Protein AF-A0A9D7TSY5-F1 (afdb_monomer)

Solvent-accessible surface area (backbone atoms only — not comparable to full-atom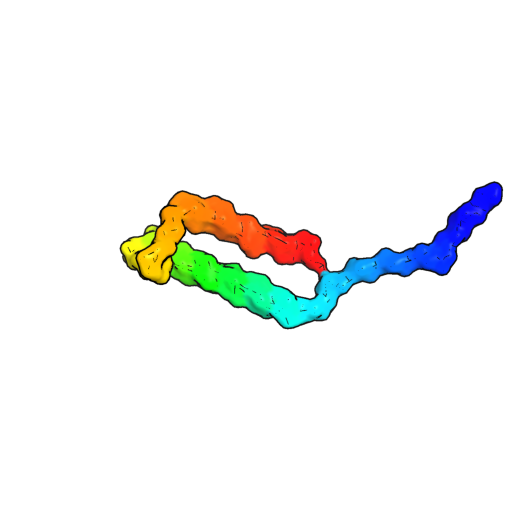 values): 4319 Å² total; per-residue (Å²): 134,84,85,74,82,88,75,84,88,79,90,74,80,77,60,64,67,57,53,52,51,54,52,52,53,44,51,52,54,52,50,39,43,49,37,37,67,73,66,67,38,78,46,75,94,74,54,74,54,68,68,53,52,66,64,48,50,56,55,64,67,51,55,66,81,81,95

Secondary structure (DSSP, 8-state):
---------------HHHHHHHHHHHHHHHHHHIIIIIS---SSSSPPPHHHHHHHHHHHHHGGGG-

Radius of gyration: 19.43 Å; Cα contacts (8 Å, |Δi|>4): 27; chains: 1; bounding box: 43×23×59 Å

Foldseek 3Di:
DDPDPPDDDDDDDPPVVVVVVLVVVLVLLVVQLCQCVVVVHADDPDRDDNVVSVVCNVVSVCVVVVD

Sequence (67 aa):
MINDILFTEKQRFNQWWAWAIVIGINLIFLFGLVKQVFLGAQFGNNPLSNIGIILFLPVFYYLPFYF

pLDDT: mean 86.8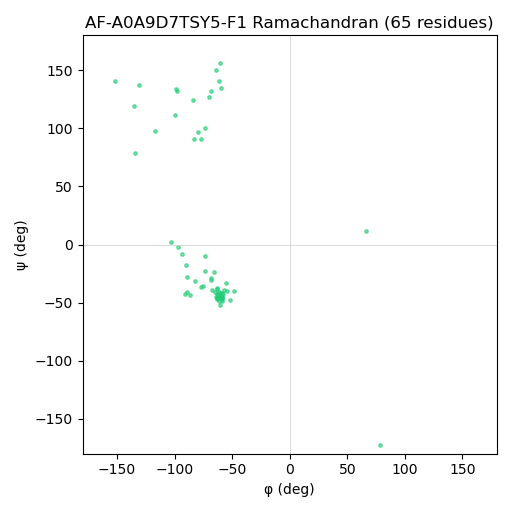4, std 6.96, range [48.12, 94.31]

Structure (mmCIF, N/CA/C/O backbone):
data_AF-A0A9D7TSY5-F1
#
_entry.id   AF-A0A9D7TSY5-F1
#
loop_
_atom_site.group_PDB
_atom_site.id
_atom_site.type_symbol
_atom_site.label_atom_id
_atom_site.label_alt_id
_atom_site.label_comp_id
_atom_site.label_asym_id
_atom_site.label_entity_id
_atom_site.label_seq_id
_atom_site.pdbx_PDB_ins_code
_atom_site.Cartn_x
_atom_site.Cartn_y
_atom_site.Cartn_z
_atom_site.occupancy
_atom_site.B_iso_or_equiv
_atom_site.auth_seq_id
_atom_site.auth_comp_id
_atom_site.auth_asym_id
_atom_site.auth_atom_id
_atom_site.pdbx_PDB_model_num
ATOM 1 N N . MET A 1 1 ? 28.530 10.623 -38.498 1.00 48.12 1 MET A N 1
ATOM 2 C CA . MET A 1 1 ? 28.756 9.271 -37.950 1.00 48.12 1 MET A CA 1
ATOM 3 C C . MET A 1 1 ? 27.483 8.845 -37.251 1.00 48.12 1 MET A C 1
ATOM 5 O O . MET A 1 1 ? 26.951 9.640 -36.486 1.00 48.12 1 MET A O 1
ATOM 9 N N . ILE A 1 2 ? 26.952 7.678 -37.604 1.00 64.81 2 ILE A N 1
ATOM 10 C CA . ILE A 1 2 ? 25.741 7.114 -37.000 1.00 64.81 2 ILE A CA 1
ATOM 11 C C . ILE A 1 2 ? 26.198 6.404 -35.725 1.00 64.81 2 ILE A C 1
ATOM 13 O O . ILE A 1 2 ? 27.124 5.602 -35.772 1.00 64.81 2 ILE A O 1
ATOM 17 N N . ASN A 1 3 ? 25.621 6.770 -34.583 1.00 74.06 3 ASN A N 1
ATOM 18 C CA . ASN A 1 3 ? 25.890 6.086 -33.324 1.00 74.06 3 ASN A CA 1
ATOM 19 C C . ASN A 1 3 ? 25.052 4.806 -33.302 1.00 74.06 3 ASN A C 1
ATOM 21 O O . ASN A 1 3 ? 23.864 4.858 -32.982 1.00 74.06 3 ASN A O 1
ATOM 25 N N . ASP A 1 4 ? 25.655 3.679 -33.666 1.00 80.25 4 ASP A N 1
ATOM 26 C CA . ASP A 1 4 ? 25.007 2.379 -33.533 1.00 80.25 4 ASP A CA 1
ATOM 27 C C . ASP A 1 4 ? 24.896 2.020 -32.047 1.00 80.25 4 ASP A C 1
ATOM 29 O O . ASP A 1 4 ? 25.870 2.064 -31.290 1.00 80.25 4 ASP A O 1
ATOM 33 N N . ILE A 1 5 ? 23.682 1.694 -31.602 1.00 81.88 5 ILE A N 1
ATOM 34 C CA . ILE A 1 5 ? 23.433 1.271 -30.223 1.00 81.88 5 ILE A CA 1
ATOM 35 C C . ILE A 1 5 ? 23.987 -0.150 -30.070 1.00 81.88 5 ILE A C 1
ATOM 37 O O . ILE A 1 5 ? 23.356 -1.120 -30.481 1.00 81.88 5 ILE A O 1
ATOM 41 N N . LEU A 1 6 ? 25.178 -0.268 -29.478 1.00 89.00 6 LEU A N 1
ATOM 42 C CA . LEU A 1 6 ? 25.882 -1.544 -29.285 1.00 89.00 6 LEU A CA 1
ATOM 43 C C . LEU A 1 6 ? 25.271 -2.419 -28.177 1.00 89.00 6 LEU A C 1
ATOM 45 O O . LEU A 1 6 ? 25.473 -3.630 -28.165 1.00 89.00 6 LEU A O 1
ATOM 49 N N . PHE A 1 7 ? 24.536 -1.818 -27.239 1.00 88.25 7 PHE A N 1
ATOM 50 C CA . PHE A 1 7 ? 23.905 -2.526 -26.130 1.00 88.25 7 PHE A CA 1
ATOM 51 C C . PHE A 1 7 ? 22.644 -1.799 -25.654 1.00 88.25 7 PHE A C 1
ATOM 53 O O . PHE A 1 7 ? 22.614 -0.571 -25.570 1.00 88.25 7 PHE A O 1
ATOM 60 N N . THR A 1 8 ? 21.609 -2.568 -25.315 1.00 88.62 8 THR A N 1
ATOM 61 C CA . THR A 1 8 ? 20.389 -2.076 -24.672 1.00 88.62 8 THR A CA 1
ATOM 62 C C . THR A 1 8 ? 20.010 -3.021 -23.539 1.00 88.62 8 THR A C 1
ATOM 64 O O . THR A 1 8 ? 19.778 -4.210 -23.754 1.00 88.62 8 THR A O 1
ATOM 67 N N . GLU A 1 9 ? 19.969 -2.499 -22.314 1.00 87.19 9 GLU A N 1
ATOM 68 C CA . GLU A 1 9 ? 19.456 -3.232 -21.162 1.00 87.19 9 GLU A CA 1
ATOM 69 C C . GLU A 1 9 ? 18.008 -2.832 -20.895 1.00 87.19 9 GLU A C 1
ATOM 71 O O . GLU A 1 9 ? 17.667 -1.650 -20.834 1.00 87.19 9 GLU A O 1
ATOM 76 N N . LYS A 1 10 ? 17.147 -3.836 -20.711 1.00 86.31 10 LYS A N 1
ATOM 77 C CA . LYS A 1 10 ? 15.769 -3.654 -20.261 1.00 86.31 10 LYS A CA 1
ATOM 78 C C . LYS A 1 10 ? 15.600 -4.350 -18.921 1.00 86.31 10 LYS A C 1
ATOM 80 O O . LYS A 1 10 ? 15.370 -5.559 -18.870 1.00 86.31 10 LYS A O 1
ATOM 85 N N . GLN A 1 11 ? 15.693 -3.576 -17.850 1.00 84.25 11 GLN A N 1
ATOM 86 C CA . GLN A 1 11 ? 15.485 -4.072 -16.497 1.00 84.25 11 GLN A CA 1
ATOM 87 C C . GLN A 1 11 ? 14.008 -4.443 -16.305 1.00 84.25 11 GLN A C 1
ATOM 89 O O . GLN A 1 11 ? 13.109 -3.704 -16.708 1.00 84.25 11 GLN A O 1
ATOM 94 N N . ARG A 1 12 ? 13.755 -5.631 -15.751 1.00 83.44 12 ARG A N 1
ATOM 95 C CA . ARG A 1 12 ? 12.410 -6.140 -15.452 1.00 83.44 12 ARG A CA 1
ATOM 96 C C . ARG A 1 12 ? 12.380 -6.662 -14.025 1.00 83.44 12 ARG A C 1
ATOM 98 O O . ARG A 1 12 ? 13.305 -7.363 -13.610 1.00 83.44 12 ARG A O 1
ATOM 105 N N . PHE A 1 13 ? 11.316 -6.347 -13.299 1.00 84.50 13 PHE A N 1
ATOM 106 C CA . PHE A 1 13 ? 11.116 -6.816 -11.936 1.00 84.50 13 PHE A CA 1
ATOM 107 C C . PHE A 1 13 ? 10.506 -8.229 -11.947 1.00 84.50 13 PHE A C 1
ATOM 109 O O . PHE A 1 13 ? 9.295 -8.410 -12.019 1.00 84.50 13 PHE A O 1
ATOM 116 N N . ASN A 1 14 ? 11.361 -9.256 -11.932 1.00 87.38 14 ASN A N 1
ATOM 117 C CA . ASN A 1 14 ? 10.956 -10.665 -12.085 1.00 87.38 14 ASN A CA 1
ATOM 118 C C . ASN A 1 14 ? 10.938 -11.450 -10.755 1.00 87.38 14 ASN A C 1
ATOM 120 O O . ASN A 1 14 ? 10.704 -12.660 -10.739 1.00 87.38 14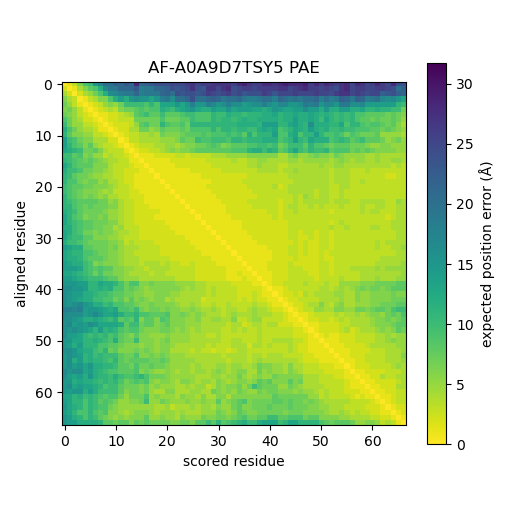 ASN A O 1
ATOM 124 N N . GLN A 1 15 ? 11.225 -10.799 -9.628 1.00 91.44 15 GLN A N 1
ATOM 125 C CA . GLN A 1 15 ? 11.326 -11.430 -8.314 1.00 91.44 15 GLN A CA 1
ATOM 126 C C . GLN A 1 15 ? 9.929 -11.713 -7.736 1.00 91.44 15 GLN A C 1
ATOM 128 O O . GLN A 1 15 ? 9.357 -10.891 -7.025 1.00 91.44 15 GLN A O 1
ATOM 133 N N . TRP A 1 16 ? 9.379 -12.903 -7.996 1.00 91.56 16 TRP A N 1
ATOM 134 C CA . TRP A 1 16 ? 8.057 -13.315 -7.488 1.00 91.56 16 TRP A CA 1
ATOM 135 C C . TRP A 1 16 ? 7.925 -13.211 -5.955 1.00 91.56 16 TRP A C 1
ATOM 137 O O . TRP A 1 16 ? 6.859 -12.886 -5.438 1.00 91.56 16 TRP A O 1
ATOM 147 N N . TRP A 1 17 ? 9.012 -13.448 -5.214 1.00 94.31 17 TRP A N 1
ATOM 148 C CA . TRP A 1 17 ? 9.016 -13.367 -3.752 1.00 94.31 17 TRP A CA 1
ATOM 149 C C . TRP A 1 17 ? 8.839 -11.927 -3.257 1.00 94.31 17 TRP A C 1
ATOM 151 O O . TRP A 1 17 ? 8.237 -11.708 -2.209 1.00 94.31 17 TRP A O 1
ATOM 161 N N . ALA A 1 18 ? 9.303 -10.936 -4.023 1.00 91.12 18 ALA A N 1
ATOM 162 C CA . ALA A 1 18 ? 9.092 -9.534 -3.693 1.00 91.12 18 ALA A CA 1
ATOM 163 C C . ALA A 1 18 ? 7.605 -9.172 -3.820 1.00 91.12 18 ALA A C 1
ATOM 165 O O . ALA A 1 18 ? 7.058 -8.517 -2.935 1.00 91.12 18 ALA A O 1
ATOM 166 N N . TRP A 1 19 ? 6.917 -9.696 -4.840 1.00 90.19 19 TRP A N 1
ATOM 167 C CA . TRP A 1 19 ? 5.461 -9.572 -4.965 1.00 90.19 19 TRP A CA 1
ATOM 168 C C . TRP A 1 19 ? 4.717 -10.219 -3.794 1.00 90.19 19 TRP A C 1
ATOM 170 O O . TRP A 1 19 ? 3.775 -9.627 -3.270 1.00 90.19 19 TRP A O 1
ATOM 180 N N . ALA A 1 20 ? 5.164 -11.388 -3.326 1.00 93.12 20 ALA A N 1
ATOM 181 C CA . ALA A 1 20 ? 4.580 -12.028 -2.147 1.00 93.12 20 ALA A CA 1
ATOM 182 C C . ALA A 1 20 ? 4.708 -11.149 -0.886 1.00 93.12 20 ALA A C 1
ATOM 184 O O . ALA A 1 20 ? 3.740 -11.009 -0.138 1.00 93.12 20 ALA A O 1
ATOM 185 N N . ILE A 1 21 ? 5.864 -10.505 -0.677 1.00 92.31 21 ILE A N 1
ATOM 186 C CA . ILE A 1 21 ? 6.076 -9.557 0.432 1.00 92.31 21 ILE A CA 1
ATOM 187 C C . ILE A 1 21 ? 5.148 -8.346 0.299 1.00 92.31 21 ILE A C 1
ATOM 189 O O . ILE A 1 21 ? 4.485 -7.970 1.266 1.00 92.31 21 ILE A O 1
ATOM 193 N N . VAL A 1 22 ? 5.067 -7.756 -0.895 1.00 89.94 22 VAL A N 1
ATOM 194 C CA . VAL A 1 22 ? 4.209 -6.596 -1.171 1.00 89.94 22 VAL A CA 1
ATOM 195 C C . VAL A 1 22 ? 2.739 -6.916 -0.886 1.00 89.94 22 VAL A C 1
ATOM 197 O O . VAL A 1 22 ? 2.060 -6.139 -0.210 1.00 89.94 22 VAL A O 1
ATOM 200 N N . ILE A 1 23 ? 2.252 -8.074 -1.337 1.00 90.88 23 ILE A N 1
ATOM 201 C CA . ILE A 1 23 ? 0.886 -8.538 -1.063 1.00 90.88 23 ILE A CA 1
ATOM 202 C C . ILE A 1 23 ? 0.687 -8.768 0.440 1.00 90.88 23 ILE A C 1
ATOM 204 O O . ILE A 1 23 ? -0.304 -8.305 1.002 1.00 90.88 23 ILE A O 1
ATOM 208 N N . GLY A 1 24 ? 1.636 -9.426 1.113 1.00 93.69 24 GLY A N 1
ATOM 209 C CA . GLY A 1 24 ? 1.564 -9.683 2.552 1.00 93.69 24 GLY A CA 1
ATOM 210 C C . GLY A 1 24 ? 1.458 -8.401 3.382 1.00 93.69 24 GLY A C 1
ATOM 211 O O . GLY A 1 24 ? 0.595 -8.299 4.254 1.00 93.69 24 GLY A O 1
ATOM 212 N N . ILE A 1 25 ? 2.274 -7.391 3.071 1.00 90.94 25 ILE A N 1
ATOM 213 C CA . ILE A 1 25 ? 2.220 -6.079 3.732 1.00 90.94 25 ILE A CA 1
ATOM 214 C C . ILE A 1 25 ? 0.858 -5.411 3.497 1.00 90.94 25 ILE A C 1
ATOM 216 O O . ILE A 1 25 ? 0.239 -4.933 4.448 1.00 90.94 25 ILE A O 1
ATOM 220 N N . ASN A 1 26 ? 0.351 -5.428 2.261 1.00 89.75 26 ASN A N 1
ATOM 221 C CA . ASN A 1 26 ? -0.963 -4.867 1.934 1.00 89.75 26 ASN A CA 1
ATOM 222 C C . ASN A 1 26 ? -2.100 -5.527 2.731 1.00 89.75 26 ASN A C 1
ATOM 224 O O . ASN A 1 26 ? -2.971 -4.831 3.257 1.00 89.75 26 ASN A O 1
ATOM 228 N N . LEU A 1 27 ? -2.070 -6.854 2.886 1.00 92.19 27 LEU A N 1
ATOM 229 C CA . LEU A 1 27 ? -3.059 -7.582 3.685 1.00 92.19 27 LEU A CA 1
ATOM 230 C C . LEU A 1 27 ? -3.017 -7.186 5.167 1.00 92.19 27 LEU A C 1
ATOM 232 O O . LEU A 1 27 ? -4.072 -7.052 5.788 1.00 92.19 27 LEU A O 1
ATOM 236 N N . ILE A 1 28 ? -1.828 -6.947 5.729 1.00 90.31 28 ILE A N 1
ATOM 237 C CA . ILE A 1 28 ? -1.675 -6.475 7.114 1.00 90.31 28 ILE A CA 1
ATOM 238 C C . ILE A 1 28 ? -2.328 -5.097 7.293 1.00 90.31 28 ILE A C 1
ATOM 240 O O . ILE A 1 28 ? -3.082 -4.898 8.248 1.00 90.31 28 ILE A O 1
ATOM 244 N N . PHE A 1 29 ? -2.092 -4.159 6.371 1.00 87.25 29 PHE A N 1
ATOM 245 C CA . PHE A 1 29 ? -2.712 -2.829 6.427 1.00 87.25 29 PHE A CA 1
ATOM 246 C C . PHE A 1 29 ? -4.231 -2.885 6.257 1.00 87.25 29 PHE A C 1
ATOM 248 O O . PHE A 1 29 ? -4.954 -2.204 6.988 1.00 87.25 29 PHE A O 1
ATOM 255 N N . LEU A 1 30 ? -4.727 -3.726 5.346 1.00 90.38 30 LEU A N 1
ATOM 256 C CA . LEU A 1 30 ? -6.162 -3.922 5.153 1.00 90.38 30 LEU A CA 1
ATOM 257 C C . LEU A 1 30 ? -6.821 -4.512 6.407 1.00 90.38 30 LEU A C 1
ATOM 259 O O . LEU A 1 30 ? -7.878 -4.048 6.834 1.00 90.38 30 LEU A O 1
ATOM 263 N N . PHE A 1 31 ? -6.175 -5.489 7.043 1.00 91.19 31 PHE A N 1
ATOM 264 C CA . PHE A 1 31 ? -6.646 -6.045 8.308 1.00 91.19 31 PHE A CA 1
ATOM 265 C C . PHE A 1 31 ? -6.668 -4.989 9.422 1.00 91.19 31 PHE A C 1
ATOM 267 O O . PHE A 1 31 ? -7.660 -4.881 10.146 1.00 91.19 31 PHE A O 1
ATOM 274 N N . GLY A 1 32 ? -5.618 -4.169 9.526 1.00 90.00 32 GLY A N 1
ATOM 275 C CA . GLY A 1 32 ? -5.560 -3.043 10.460 1.00 90.00 32 GLY A CA 1
ATOM 276 C 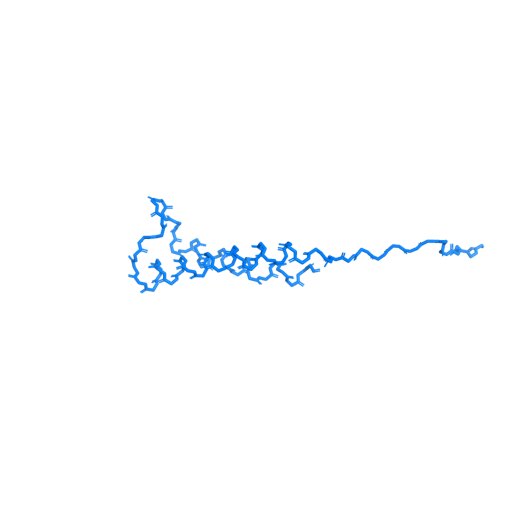C . GLY A 1 32 ? -6.696 -2.039 10.246 1.00 90.00 32 GLY A C 1
ATOM 277 O O . GLY A 1 32 ? -7.332 -1.631 11.215 1.00 90.00 32 GLY A O 1
ATOM 278 N N . LEU A 1 33 ? -7.021 -1.705 8.993 1.00 91.69 33 LEU A N 1
ATOM 279 C CA . LEU A 1 33 ? -8.156 -0.842 8.649 1.00 91.69 33 LEU A CA 1
ATOM 280 C C . LEU A 1 33 ? -9.486 -1.423 9.120 1.00 91.69 33 LEU A C 1
ATOM 282 O O . LEU A 1 33 ? -10.248 -0.733 9.795 1.00 91.69 33 LEU A O 1
ATOM 286 N N . VAL A 1 34 ? -9.765 -2.683 8.777 1.00 93.38 34 VAL A N 1
ATOM 287 C CA . VAL A 1 34 ? -11.009 -3.350 9.184 1.00 93.38 34 VAL A CA 1
ATOM 288 C C . VAL A 1 34 ? -11.115 -3.373 10.706 1.00 93.38 34 VAL A C 1
ATOM 290 O O . VAL A 1 34 ? -12.126 -2.950 11.267 1.00 93.38 34 VAL A O 1
ATOM 293 N N . LYS A 1 35 ? -10.049 -3.793 11.389 1.00 93.19 35 LYS A N 1
ATOM 294 C CA . LYS A 1 35 ? -10.028 -3.893 12.848 1.00 93.19 35 LYS A CA 1
ATOM 295 C C . LYS A 1 35 ? -10.193 -2.534 13.533 1.00 93.19 35 LYS A C 1
ATOM 297 O O . LYS A 1 35 ? -10.988 -2.411 14.460 1.00 93.19 35 LYS A O 1
ATOM 302 N N . GLN A 1 36 ? 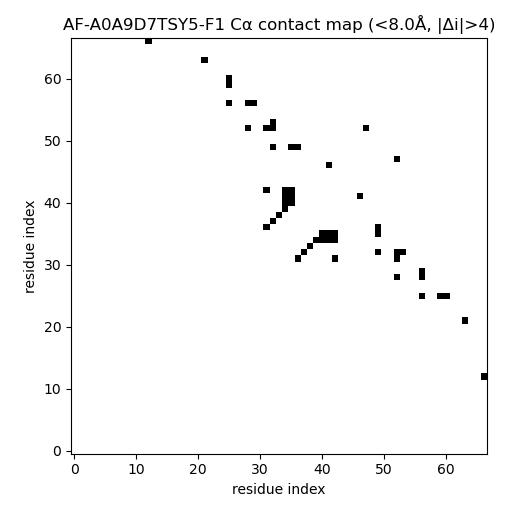-9.467 -1.519 13.080 1.00 92.94 36 GLN A N 1
ATOM 303 C CA . GLN A 1 36 ? -9.366 -0.257 13.801 1.00 92.94 36 GLN A CA 1
ATOM 304 C C . GLN A 1 36 ? -10.420 0.770 13.393 1.00 92.94 36 GLN A C 1
ATOM 306 O O . GLN A 1 36 ? -10.993 1.431 14.257 1.00 92.94 36 GLN A O 1
ATOM 311 N N . VAL A 1 37 ? -10.693 0.905 12.095 1.00 91.56 37 VAL A N 1
ATOM 312 C CA . VAL A 1 37 ? -11.613 1.927 11.576 1.00 91.56 37 VAL A CA 1
ATOM 313 C C . VAL A 1 37 ? -13.053 1.427 11.583 1.00 91.56 37 VAL A C 1
ATOM 315 O O . VAL A 1 37 ? -13.939 2.165 11.999 1.00 91.56 37 VAL A O 1
ATOM 318 N N . PHE A 1 38 ? -13.295 0.180 11.166 1.00 92.56 38 PHE A N 1
ATOM 319 C CA . PHE A 1 38 ? -14.658 -0.356 11.080 1.00 92.56 38 PHE A CA 1
ATOM 320 C C . PHE A 1 38 ? -15.124 -1.032 12.373 1.00 92.56 38 PHE A C 1
ATOM 322 O O . PHE A 1 38 ? -16.268 -0.842 12.776 1.00 92.56 38 PHE A O 1
ATOM 329 N N . LEU A 1 39 ? -14.257 -1.805 13.034 1.00 93.81 39 LEU A N 1
ATOM 330 C CA . LEU A 1 39 ? -14.609 -2.528 14.266 1.00 93.81 39 LEU A CA 1
ATOM 331 C C . LEU A 1 39 ? -14.276 -1.751 15.552 1.00 93.81 39 LEU A C 1
ATOM 333 O O . LEU A 1 39 ? -14.645 -2.192 16.638 1.00 93.81 39 LEU A O 1
ATOM 337 N N . GLY A 1 40 ? -13.572 -0.618 15.453 1.00 90.44 40 GLY A N 1
ATOM 338 C CA . GLY A 1 40 ? -13.187 0.209 16.604 1.00 90.44 40 GLY A CA 1
ATOM 339 C C . GLY A 1 40 ? -12.185 -0.450 17.563 1.00 90.44 40 GLY A C 1
ATOM 340 O O . GLY A 1 40 ? -11.970 0.051 18.665 1.00 90.44 40 GLY A O 1
ATOM 341 N N . ALA A 1 41 ? -11.569 -1.570 17.174 1.00 91.00 41 ALA A N 1
ATOM 342 C CA . ALA A 1 41 ? -10.641 -2.326 18.005 1.00 91.00 41 ALA A CA 1
ATOM 343 C C . ALA A 1 41 ? -9.185 -1.996 17.650 1.00 91.00 41 ALA A C 1
ATOM 345 O O . ALA A 1 41 ? -8.786 -2.014 16.487 1.00 91.00 41 ALA A O 1
ATOM 346 N N . GLN A 1 42 ? -8.346 -1.759 18.660 1.00 88.94 42 GLN A N 1
ATOM 347 C CA . GLN A 1 42 ? -6.938 -1.426 18.434 1.00 88.94 42 GLN A CA 1
ATOM 348 C C . GLN A 1 42 ? -6.181 -2.531 17.677 1.00 88.94 42 GLN A C 1
ATOM 350 O O . GLN A 1 42 ? -6.285 -3.727 17.987 1.00 88.94 42 GLN A O 1
ATOM 355 N N . PHE A 1 43 ? -5.391 -2.131 16.680 1.00 89.12 43 PHE A N 1
ATOM 356 C CA 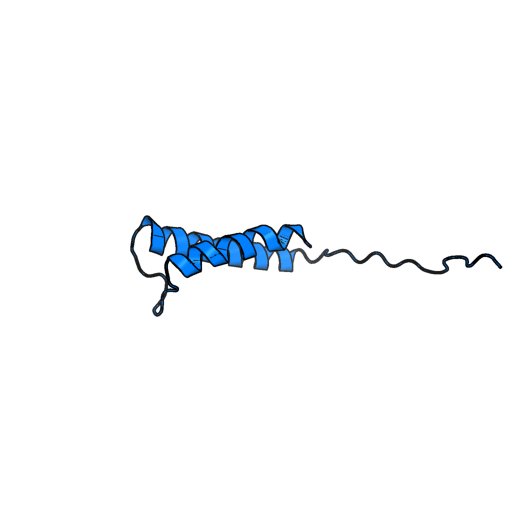. PHE A 1 43 ? -4.450 -3.003 15.989 1.00 89.12 43 PHE A CA 1
ATOM 357 C C . PHE A 1 43 ? -3.035 -2.779 16.545 1.00 89.12 43 PHE A C 1
ATOM 359 O O . PHE A 1 43 ? -2.446 -1.720 16.356 1.00 89.12 43 PHE A O 1
ATOM 366 N N . GLY A 1 44 ? -2.500 -3.782 17.251 1.00 86.94 44 GLY A N 1
ATOM 367 C CA . GLY A 1 44 ? -1.238 -3.671 17.989 1.00 86.94 44 GLY A CA 1
ATOM 368 C C . GLY A 1 44 ? -1.374 -2.930 19.325 1.00 86.94 44 GLY A C 1
ATOM 369 O O . GLY A 1 44 ? -2.479 -2.631 19.771 1.00 86.94 44 GLY A O 1
ATOM 370 N N . ASN A 1 45 ? -0.232 -2.657 19.964 1.00 90.50 45 ASN A N 1
ATOM 371 C CA . ASN A 1 45 ? -0.161 -1.981 21.270 1.00 90.50 45 ASN A CA 1
ATOM 372 C C . ASN A 1 45 ? -0.055 -0.451 21.149 1.00 90.50 45 ASN A C 1
ATOM 374 O O . ASN A 1 45 ? -0.293 0.255 22.119 1.00 90.50 45 ASN A O 1
ATOM 378 N N . ASN A 1 46 ? 0.319 0.049 19.967 1.00 87.50 46 ASN A N 1
ATOM 379 C CA . ASN A 1 46 ? 0.410 1.470 19.633 1.00 87.50 46 ASN A CA 1
ATOM 380 C C . ASN A 1 46 ? -0.240 1.675 18.257 1.00 87.50 46 ASN A C 1
ATOM 382 O O . ASN A 1 46 ? 0.470 1.692 17.248 1.00 87.50 46 ASN A O 1
ATOM 386 N N . PRO A 1 47 ? -1.582 1.717 18.186 1.00 87.69 47 PRO A N 1
ATOM 387 C CA . PRO A 1 47 ? -2.282 1.851 16.919 1.00 87.69 47 PRO A CA 1
ATOM 388 C C . PRO A 1 47 ? -1.916 3.170 16.233 1.00 87.69 47 PRO A C 1
ATOM 390 O O . PRO A 1 47 ? -1.812 4.220 16.872 1.00 87.69 47 PRO A O 1
ATOM 393 N N . LEU A 1 48 ? -1.755 3.123 14.911 1.00 86.31 48 LEU A N 1
ATOM 394 C CA . LEU A 1 48 ? -1.675 4.333 14.092 1.00 86.31 48 LEU A CA 1
ATOM 395 C C . LEU A 1 48 ? -2.983 5.128 14.243 1.00 86.31 48 LEU A C 1
ATOM 397 O O . LEU A 1 48 ? -4.013 4.543 14.543 1.00 86.31 48 LEU A O 1
ATOM 401 N N . SER A 1 49 ? -3.014 6.440 14.013 1.00 89.81 49 SER A N 1
ATOM 402 C CA . SER A 1 49 ? -4.304 7.148 13.984 1.00 89.81 49 SER A CA 1
ATOM 403 C C . SER A 1 49 ? -5.185 6.648 12.825 1.00 89.81 49 SER A C 1
ATOM 405 O O . SER A 1 49 ? -4.672 6.264 11.772 1.00 89.81 49 SER A O 1
ATOM 407 N N . ASN A 1 50 ? -6.517 6.690 12.976 1.00 88.81 50 ASN A N 1
ATOM 408 C CA . ASN A 1 50 ? -7.449 6.306 11.899 1.00 88.81 50 ASN A CA 1
ATOM 409 C C . ASN A 1 50 ? -7.177 7.093 10.604 1.00 88.81 50 ASN A C 1
ATOM 411 O O . ASN A 1 50 ? -7.185 6.527 9.515 1.00 88.81 50 ASN A O 1
ATOM 415 N N . ILE A 1 51 ? -6.866 8.387 10.741 1.00 89.25 51 ILE A N 1
ATOM 416 C CA . ILE A 1 51 ? -6.477 9.266 9.630 1.00 89.25 51 ILE A CA 1
ATOM 417 C C . ILE A 1 51 ? -5.180 8.773 8.979 1.00 89.25 51 ILE A C 1
ATOM 419 O O . ILE A 1 51 ? -5.094 8.716 7.755 1.00 89.25 51 ILE A O 1
ATOM 423 N N . GLY A 1 52 ? -4.190 8.371 9.781 1.00 87.44 52 GLY A N 1
ATOM 424 C CA . GLY A 1 52 ? -2.945 7.800 9.280 1.00 87.44 52 GLY A CA 1
ATOM 425 C C . GLY A 1 52 ? -3.186 6.547 8.439 1.00 87.44 52 GLY A C 1
ATOM 426 O O . GLY A 1 52 ? -2.677 6.461 7.327 1.00 87.44 52 GLY A O 1
ATOM 427 N N . ILE A 1 53 ? -4.017 5.611 8.910 1.00 86.00 53 ILE A N 1
ATOM 428 C CA . ILE A 1 53 ? -4.335 4.388 8.151 1.00 86.00 53 ILE A CA 1
ATOM 429 C C . ILE A 1 53 ? -4.963 4.733 6.792 1.00 86.00 53 ILE A C 1
ATOM 431 O O . ILE A 1 53 ? -4.533 4.203 5.769 1.00 86.00 53 ILE A O 1
ATOM 435 N N . ILE A 1 54 ? -5.932 5.653 6.769 1.00 84.56 54 ILE A N 1
ATOM 436 C CA . ILE A 1 54 ? -6.629 6.072 5.542 1.00 84.56 54 ILE A CA 1
ATOM 437 C C . ILE A 1 54 ? -5.672 6.742 4.543 1.00 84.56 54 ILE A C 1
ATOM 439 O O . ILE A 1 54 ? -5.798 6.512 3.344 1.00 84.56 54 ILE A O 1
ATOM 443 N N . LEU A 1 55 ? -4.707 7.540 5.013 1.00 86.94 55 LEU A N 1
ATOM 444 C CA . LEU A 1 55 ? -3.731 8.215 4.148 1.00 86.94 55 LEU A CA 1
ATOM 445 C C . LEU A 1 55 ? -2.638 7.279 3.616 1.00 86.94 55 LEU A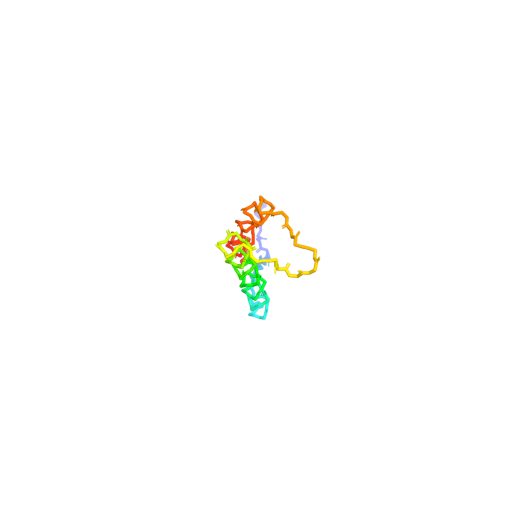 C 1
ATOM 447 O O . LEU A 1 55 ? -2.196 7.446 2.481 1.00 86.94 55 LEU A O 1
ATOM 451 N N . PHE A 1 56 ? -2.189 6.307 4.414 1.00 83.19 56 PHE A N 1
ATOM 452 C CA . PHE A 1 56 ? -1.096 5.410 4.023 1.00 83.19 56 PHE A CA 1
ATOM 453 C C . PHE A 1 56 ? -1.551 4.245 3.138 1.00 83.19 56 PHE A C 1
ATOM 455 O O . PHE A 1 56 ? -0.794 3.816 2.269 1.00 83.19 56 PHE A O 1
ATOM 462 N N . LEU A 1 57 ? -2.780 3.751 3.304 1.00 84.06 57 LEU A N 1
ATOM 463 C CA . LEU A 1 57 ? -3.321 2.640 2.507 1.00 84.06 57 LEU A CA 1
ATOM 464 C C . LEU A 1 57 ? -3.215 2.826 0.983 1.00 84.06 57 LEU A C 1
ATOM 466 O O . LEU A 1 57 ? -2.741 1.902 0.322 1.00 84.06 57 LEU A O 1
ATOM 470 N N . PRO A 1 58 ? -3.600 3.981 0.402 1.00 84.88 58 PRO A N 1
ATOM 471 C CA . PRO A 1 58 ? -3.472 4.215 -1.032 1.00 84.88 58 PRO A CA 1
ATOM 472 C C . PRO A 1 58 ? -2.031 4.062 -1.517 1.00 84.88 58 PRO A C 1
ATOM 474 O O . PRO A 1 58 ? -1.799 3.476 -2.568 1.00 84.88 58 PRO A O 1
ATOM 477 N N . VAL A 1 59 ? -1.051 4.532 -0.740 1.00 84.06 59 VAL A N 1
ATOM 478 C CA . VAL A 1 59 ? 0.366 4.446 -1.115 1.00 84.06 59 VAL A CA 1
ATOM 479 C C . VAL A 1 59 ? 0.782 2.987 -1.272 1.00 84.06 59 VAL A C 1
ATOM 481 O O . VAL A 1 59 ? 1.342 2.622 -2.301 1.00 84.06 59 VAL A O 1
ATOM 484 N N . PHE A 1 60 ? 0.448 2.133 -0.303 1.00 81.19 60 PHE A N 1
ATOM 485 C CA . PHE A 1 60 ? 0.785 0.707 -0.362 1.00 81.19 60 PHE A CA 1
ATOM 486 C C . PHE A 1 60 ? 0.019 -0.056 -1.450 1.00 81.19 60 PHE A C 1
ATOM 488 O O . PHE A 1 60 ? 0.564 -1.015 -2.003 1.00 81.19 60 PHE A O 1
ATOM 495 N N . TYR A 1 61 ? -1.190 0.397 -1.793 1.00 81.06 61 TYR A N 1
ATOM 496 C CA . TYR A 1 61 ? -2.009 -0.199 -2.846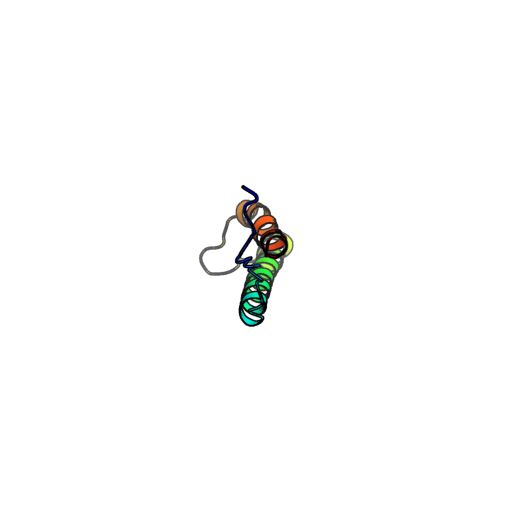 1.00 81.06 61 TYR A CA 1
ATOM 497 C C . TYR A 1 61 ? -1.547 0.182 -4.260 1.00 81.06 61 TYR A C 1
ATOM 499 O O . TYR A 1 61 ? -1.604 -0.650 -5.161 1.00 81.06 61 TYR A O 1
ATOM 507 N N . TYR A 1 62 ? -1.081 1.421 -4.471 1.00 85.00 62 TYR A N 1
ATOM 508 C CA . TYR A 1 62 ? -0.665 1.913 -5.792 1.00 85.00 62 TYR A CA 1
ATOM 509 C C . TYR A 1 62 ? 0.811 1.667 -6.114 1.00 85.00 62 TYR A C 1
ATOM 511 O O . TYR A 1 62 ? 1.157 1.499 -7.280 1.00 85.00 62 TYR A O 1
ATOM 519 N N . LEU A 1 63 ? 1.678 1.593 -5.101 1.00 82.31 63 LEU A N 1
ATOM 520 C CA . LEU A 1 63 ? 3.108 1.303 -5.255 1.00 82.31 63 LEU A CA 1
ATOM 521 C C . LEU A 1 63 ? 3.428 0.078 -6.143 1.00 82.31 63 LEU A C 1
ATOM 523 O O . LEU A 1 63 ? 4.342 0.189 -6.957 1.00 82.31 63 LEU A O 1
ATOM 527 N N . PRO A 1 64 ? 2.684 -1.045 -6.088 1.00 83.31 64 PRO A N 1
ATOM 528 C CA . PRO A 1 64 ? 2.950 -2.207 -6.927 1.00 83.31 64 PRO A CA 1
ATOM 529 C C . PRO A 1 64 ? 2.724 -1.950 -8.425 1.00 83.31 64 PRO A C 1
ATOM 531 O O . PRO A 1 64 ? 3.334 -2.623 -9.236 1.00 83.31 64 PRO A O 1
ATOM 534 N N . PHE A 1 65 ? 1.904 -0.972 -8.825 1.00 82.88 65 PHE A N 1
ATOM 535 C CA . PHE A 1 65 ? 1.659 -0.680 -10.249 1.00 82.88 65 PHE A CA 1
ATOM 536 C C . PHE A 1 65 ? 2.836 0.020 -10.949 1.00 82.88 65 PHE A C 1
ATOM 538 O O . PHE A 1 65 ? 2.819 0.168 -12.170 1.00 82.88 65 PHE A O 1
ATOM 545 N N . TYR A 1 66 ? 3.840 0.466 -10.189 1.00 81.44 66 TYR A N 1
ATOM 546 C CA . TYR A 1 66 ? 5.040 1.127 -10.709 1.00 81.44 66 TYR A CA 1
ATOM 547 C C . TYR A 1 66 ? 6.240 0.176 -10.88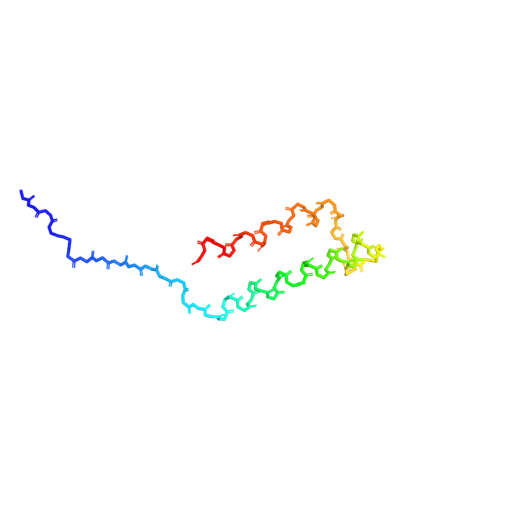1 1.00 81.44 66 TYR A C 1
ATOM 549 O O . TYR A 1 66 ? 7.290 0.627 -11.344 1.00 81.44 66 TYR A O 1
ATOM 557 N N . PHE A 1 67 ? 6.093 -1.105 -10.517 1.00 76.19 67 PHE A N 1
ATOM 558 C CA . PHE A 1 67 ? 7.110 -2.160 -10.646 1.00 76.19 67 PHE A CA 1
ATOM 559 C C . PHE A 1 67 ? 6.677 -3.226 -11.656 1.00 76.19 67 PHE A C 1
ATOM 561 O O . PHE A 1 67 ? 7.574 -3.752 -12.358 1.00 76.19 67 PHE A O 1
#

Mean predicted aligned error: 6.29 Å